Protein AF-A0A7Y5DYE7-F1 (afdb_monomer_lite)

Radius of gyration: 34.11 Å; chains: 1; bounding box: 51×35×89 Å

Foldseek 3Di:
DPPVVVVVVPCPDDPDPVNVVVVCVVVVNPVVVVVVVVVVVVVVVVVVVVVVVVVVVVVVVVVVVVCVVPPPDDPQDPLVVLLVLLVVLVVVDPPPDPDDDPPVCSVVDDSVRSVVSSVVSCVVVVVPPD

pLDDT: mean 73.51, std 12.1, range [41.59, 89.75]

Sequence (130 aa):
MSLLADALDDADDPVDDAEAQAFTRRIGINVEALAASFRARVAAADAEDRAKRFSEAQGAFEAESASYTTRPREPRRSLEAQRAELSRLAARIPKDAPVSMHYLKFDEATEDELAEMITALRHLLGDDEG

Structure (mmCIF, N/CA/C/O backbone):
data_AF-A0A7Y5DYE7-F1
#
_entry.id   AF-A0A7Y5DYE7-F1
#
loop_
_atom_site.group_PDB
_atom_site.id
_atom_site.type_symbol
_atom_site.label_atom_id
_atom_site.label_alt_id
_atom_site.label_comp_id
_atom_site.label_asym_id
_atom_site.label_entity_id
_atom_site.label_seq_id
_atom_site.pdbx_PDB_ins_code
_atom_site.Cartn_x
_atom_site.Cartn_y
_atom_site.Cartn_z
_atom_site.occupancy
_atom_site.B_iso_or_equiv
_atom_site.auth_seq_id
_atom_site.auth_comp_id
_atom_site.auth_asym_id
_atom_site.auth_atom_id
_atom_site.pdbx_PDB_model_num
ATOM 1 N N . MET A 1 1 ? 7.963 -5.152 -52.642 1.00 47.72 1 MET A N 1
ATOM 2 C CA . MET A 1 1 ? 7.767 -5.621 -51.252 1.00 47.72 1 MET A CA 1
ATOM 3 C C . MET A 1 1 ? 7.798 -7.157 -51.134 1.00 47.72 1 MET A C 1
ATOM 5 O O . MET A 1 1 ? 7.300 -7.661 -50.147 1.00 47.72 1 MET A O 1
ATOM 9 N N . SER A 1 2 ? 8.380 -7.911 -52.085 1.00 54.62 2 SER A N 1
ATOM 10 C CA . SER A 1 2 ? 8.309 -9.395 -52.085 1.00 54.62 2 SER A CA 1
ATOM 11 C C . SER A 1 2 ? 9.654 -10.091 -51.841 1.00 54.62 2 SER A C 1
ATOM 13 O O . SER A 1 2 ? 9.691 -11.157 -51.258 1.00 54.62 2 SER A O 1
ATOM 15 N N . LEU A 1 3 ? 10.777 -9.464 -52.207 1.00 56.75 3 LEU A N 1
ATOM 16 C CA . LEU A 1 3 ? 12.098 -10.117 -52.181 1.00 56.75 3 LEU A CA 1
ATOM 17 C C . LEU A 1 3 ? 12.691 -10.328 -50.777 1.00 56.75 3 LEU A C 1
ATOM 19 O O . LEU A 1 3 ? 13.603 -11.126 -50.617 1.00 56.75 3 LEU A O 1
ATOM 23 N N . LEU A 1 4 ? 12.213 -9.590 -49.771 1.00 55.22 4 LEU A N 1
ATOM 24 C CA . LEU A 1 4 ? 12.682 -9.717 -48.384 1.00 55.22 4 LEU A CA 1
ATOM 25 C C . LEU A 1 4 ? 11.985 -10.857 -47.636 1.00 55.22 4 LEU A C 1
ATOM 27 O O . LEU A 1 4 ? 12.572 -11.397 -46.712 1.00 55.22 4 LEU A O 1
ATOM 31 N N . ALA A 1 5 ? 10.752 -11.197 -48.022 1.00 56.66 5 ALA A N 1
ATOM 32 C CA . ALA A 1 5 ? 9.998 -12.278 -47.397 1.00 56.66 5 ALA A CA 1
ATOM 33 C C . ALA A 1 5 ? 10.492 -13.645 -47.895 1.00 56.66 5 ALA A C 1
ATOM 35 O O . ALA A 1 5 ? 10.770 -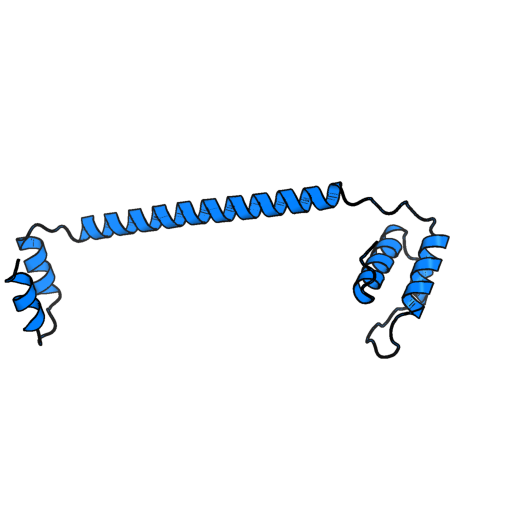14.511 -47.077 1.00 56.66 5 ALA A O 1
ATOM 36 N N . ASP A 1 6 ? 10.723 -13.783 -49.206 1.00 53.47 6 ASP A N 1
ATOM 37 C CA . ASP A 1 6 ? 11.221 -15.034 -49.803 1.00 53.47 6 ASP A CA 1
ATOM 38 C C . ASP A 1 6 ? 12.650 -15.387 -49.341 1.00 53.47 6 ASP A C 1
ATOM 40 O O . ASP A 1 6 ? 13.001 -16.554 -49.238 1.00 53.47 6 ASP A O 1
ATOM 44 N N . ALA A 1 7 ? 13.479 -14.391 -49.003 1.00 57.38 7 ALA A N 1
ATOM 45 C CA . ALA A 1 7 ? 14.837 -14.618 -48.494 1.00 57.38 7 ALA A CA 1
ATOM 46 C C . ALA A 1 7 ? 14.888 -15.059 -47.017 1.00 57.38 7 ALA A C 1
ATOM 48 O O . ALA A 1 7 ? 15.940 -15.496 -46.557 1.00 57.38 7 ALA A O 1
ATOM 49 N N . LEU A 1 8 ? 13.792 -14.895 -46.266 1.00 56.47 8 LEU A N 1
ATOM 50 C CA . LEU A 1 8 ? 13.696 -15.320 -44.866 1.00 56.47 8 LEU A CA 1
ATOM 51 C C . LEU A 1 8 ? 13.113 -16.733 -44.712 1.00 56.47 8 LEU A C 1
ATOM 53 O O . LEU A 1 8 ? 13.358 -17.350 -43.681 1.00 56.47 8 LEU A O 1
ATOM 57 N N . ASP A 1 9 ? 12.363 -17.223 -45.703 1.00 55.72 9 ASP A N 1
ATOM 58 C CA . ASP A 1 9 ? 11.686 -18.532 -45.658 1.00 55.72 9 ASP A CA 1
ATOM 59 C C . ASP A 1 9 ? 12.604 -19.693 -46.108 1.00 55.72 9 ASP A C 1
ATOM 61 O O . ASP A 1 9 ? 12.400 -20.828 -45.696 1.00 55.72 9 ASP A O 1
ATOM 65 N N . ASP A 1 10 ? 13.654 -19.407 -46.892 1.00 54.06 10 ASP A N 1
ATOM 66 C CA . ASP A 1 10 ? 14.645 -20.388 -47.394 1.00 54.06 10 ASP A CA 1
ATOM 67 C C . ASP A 1 10 ? 15.876 -20.569 -46.468 1.00 54.06 10 ASP A C 1
ATOM 69 O O . ASP A 1 10 ? 16.828 -21.279 -46.803 1.00 54.06 10 ASP A O 1
ATOM 73 N N . ALA A 1 11 ? 15.908 -19.910 -45.305 1.00 55.00 11 ALA A N 1
ATOM 74 C CA . ALA A 1 11 ? 17.050 -19.936 -44.389 1.00 55.00 11 ALA A CA 1
ATOM 75 C C . ALA A 1 11 ? 16.946 -21.091 -43.371 1.00 55.00 11 ALA A C 1
ATOM 77 O O . ALA A 1 11 ? 16.729 -20.869 -42.182 1.00 55.00 11 ALA A O 1
ATOM 78 N N . ASP A 1 12 ? 17.119 -22.328 -43.846 1.00 57.56 12 ASP A N 1
ATOM 79 C CA . ASP A 1 12 ? 17.263 -23.531 -43.000 1.00 57.56 12 ASP A CA 1
ATOM 80 C C . ASP A 1 12 ? 18.643 -23.621 -42.301 1.00 57.56 12 ASP A C 1
ATOM 82 O O . ASP A 1 12 ? 18.851 -24.473 -41.434 1.00 57.56 12 ASP A O 1
ATOM 86 N N . ASP A 1 13 ? 19.585 -22.730 -42.634 1.00 59.31 13 ASP A N 1
ATOM 87 C CA . ASP A 1 13 ? 20.876 -22.606 -41.952 1.00 59.31 13 ASP A CA 1
ATOM 88 C C . ASP A 1 13 ? 20.833 -21.499 -40.880 1.00 59.31 13 ASP A C 1
ATOM 90 O O . ASP A 1 13 ? 20.359 -20.388 -41.150 1.00 59.31 13 ASP A O 1
ATOM 94 N N . PRO A 1 14 ? 21.350 -21.747 -39.658 1.00 64.31 14 PRO A N 1
ATOM 95 C CA . PRO A 1 14 ? 21.460 -20.707 -38.647 1.00 64.31 14 PRO A CA 1
ATOM 96 C C . PRO A 1 14 ? 22.373 -19.598 -39.173 1.00 64.31 14 PRO A C 1
ATOM 98 O O . PRO A 1 14 ? 23.558 -19.820 -39.417 1.00 64.31 14 PRO A O 1
ATOM 101 N N . VAL A 1 15 ? 21.812 -18.399 -39.343 1.00 64.06 15 VAL A N 1
ATOM 102 C CA . VAL A 1 15 ? 22.570 -17.216 -39.758 1.00 64.06 15 VAL A CA 1
ATOM 103 C C . VAL A 1 15 ? 23.690 -16.979 -38.749 1.00 64.06 15 VAL A C 1
ATOM 105 O O . VAL A 1 15 ? 23.424 -16.736 -37.571 1.00 64.06 15 VAL A O 1
ATOM 108 N N . ASP A 1 16 ? 24.937 -17.052 -39.212 1.00 77.62 16 ASP A N 1
ATOM 109 C CA . ASP A 1 16 ? 26.109 -16.756 -38.393 1.00 77.62 16 ASP A CA 1
ATOM 110 C C . ASP A 1 16 ? 26.074 -15.278 -37.964 1.00 77.62 16 ASP A C 1
ATOM 112 O O . ASP A 1 16 ? 25.835 -14.371 -38.773 1.00 77.62 16 ASP A O 1
ATOM 116 N N . ASP A 1 17 ? 26.338 -15.015 -36.682 1.00 72.81 17 ASP A N 1
ATOM 117 C CA . ASP A 1 17 ? 26.371 -13.672 -36.098 1.00 72.81 17 ASP A CA 1
ATOM 118 C C . ASP A 1 17 ? 27.319 -12.743 -36.878 1.00 72.81 17 ASP A C 1
ATOM 120 O O . ASP A 1 17 ? 27.067 -11.538 -37.010 1.00 72.81 17 ASP A O 1
ATOM 124 N N . ALA A 1 18 ? 28.399 -13.298 -37.439 1.00 75.44 18 ALA A N 1
ATOM 125 C CA . ALA A 1 18 ? 29.341 -12.559 -38.271 1.00 75.44 18 ALA A CA 1
ATOM 126 C C . ALA A 1 18 ? 28.719 -12.088 -39.601 1.00 75.44 18 ALA A C 1
ATOM 128 O O . ALA A 1 18 ? 28.944 -10.946 -40.022 1.00 75.44 18 ALA A O 1
ATOM 129 N N . GLU A 1 19 ? 27.900 -12.922 -40.245 1.00 74.12 19 GLU A N 1
ATOM 130 C CA . GLU A 1 19 ? 27.212 -12.592 -41.498 1.00 74.12 19 GLU A CA 1
ATOM 131 C C . GLU A 1 19 ? 26.082 -11.585 -41.270 1.00 74.12 19 GLU A C 1
ATOM 133 O O . GLU A 1 19 ? 25.952 -10.612 -42.024 1.00 74.12 19 GLU A O 1
ATOM 138 N N . ALA A 1 20 ? 25.335 -11.730 -40.173 1.00 71.62 20 ALA A N 1
ATOM 139 C CA . ALA A 1 20 ? 24.315 -10.768 -39.764 1.00 71.62 20 ALA A CA 1
ATOM 140 C C . ALA A 1 20 ? 24.915 -9.375 -39.486 1.00 71.62 20 ALA A C 1
ATOM 142 O O . ALA A 1 20 ? 24.369 -8.347 -39.915 1.00 71.62 20 ALA A O 1
ATOM 143 N N . GLN A 1 21 ? 26.075 -9.308 -38.822 1.00 72.00 21 GLN A N 1
ATOM 144 C CA . GLN A 1 21 ? 26.788 -8.048 -38.584 1.00 72.00 21 GLN A CA 1
ATOM 145 C C . GLN A 1 21 ? 27.341 -7.422 -39.872 1.00 72.00 21 GLN A C 1
ATOM 147 O O . GLN A 1 21 ? 27.270 -6.203 -40.057 1.00 72.00 21 GLN A O 1
ATOM 152 N N . ALA A 1 22 ? 27.878 -8.230 -40.788 1.00 73.88 22 ALA A N 1
ATOM 153 C CA . ALA A 1 22 ? 28.358 -7.744 -42.079 1.00 73.88 22 ALA A CA 1
ATOM 154 C C . ALA A 1 22 ? 27.209 -7.187 -42.938 1.00 73.88 22 ALA A C 1
ATOM 156 O O . ALA A 1 22 ? 27.333 -6.115 -43.538 1.00 73.88 22 ALA A O 1
ATOM 157 N N . PHE A 1 23 ? 26.063 -7.870 -42.946 1.00 73.81 23 PHE A N 1
ATOM 158 C CA . PHE A 1 23 ? 24.865 -7.456 -43.668 1.00 73.81 23 PHE A CA 1
ATOM 159 C C . PHE A 1 23 ? 24.260 -6.163 -43.104 1.00 73.81 23 PHE A C 1
ATOM 161 O O . PHE A 1 23 ? 23.970 -5.234 -43.861 1.00 73.81 23 PHE A O 1
ATOM 168 N N . THR A 1 24 ? 24.141 -6.049 -41.779 1.00 72.62 24 THR A N 1
ATOM 169 C CA . THR A 1 24 ? 23.628 -4.836 -41.115 1.00 72.62 24 THR A CA 1
ATOM 170 C C . THR A 1 24 ? 24.529 -3.620 -41.339 1.00 72.62 24 THR A C 1
ATOM 172 O O . THR A 1 24 ? 24.018 -2.543 -41.658 1.00 72.62 24 THR A O 1
ATOM 175 N N . ARG A 1 25 ? 25.862 -3.786 -41.301 1.00 71.56 25 ARG A N 1
ATOM 176 C CA . ARG A 1 25 ? 26.814 -2.722 -41.685 1.00 71.56 25 ARG A CA 1
ATOM 177 C C . ARG A 1 25 ? 26.674 -2.323 -43.151 1.00 71.56 25 ARG A C 1
ATOM 179 O O . ARG A 1 25 ? 26.701 -1.133 -43.455 1.00 71.56 25 ARG A O 1
ATOM 186 N N . ARG A 1 26 ? 26.484 -3.289 -44.056 1.00 73.81 26 ARG A N 1
ATOM 187 C CA . ARG A 1 26 ? 26.308 -3.041 -45.498 1.00 73.81 26 ARG A CA 1
ATOM 188 C C . ARG A 1 26 ? 25.040 -2.241 -45.811 1.00 73.81 26 ARG A C 1
ATOM 190 O O . ARG A 1 26 ? 25.044 -1.450 -46.747 1.00 73.81 26 ARG A O 1
ATOM 197 N N . ILE A 1 27 ? 23.978 -2.423 -45.028 1.00 78.50 27 ILE A N 1
ATOM 198 C CA . ILE A 1 27 ? 22.707 -1.686 -45.162 1.00 78.50 27 ILE A CA 1
ATOM 199 C C . ILE A 1 27 ? 22.749 -0.345 -44.401 1.00 78.50 27 ILE A C 1
ATOM 201 O O . ILE A 1 27 ? 21.839 0.471 -44.516 1.00 78.50 27 ILE A O 1
ATOM 205 N N . GLY A 1 28 ? 23.828 -0.070 -43.658 1.00 77.25 28 GLY A N 1
ATOM 206 C CA . GLY A 1 28 ? 23.995 1.166 -42.892 1.00 77.25 28 GLY A CA 1
ATOM 207 C C . GLY A 1 28 ? 23.164 1.212 -41.608 1.00 77.25 28 GLY A C 1
ATOM 208 O O . GLY A 1 28 ? 22.964 2.287 -41.044 1.00 77.25 28 GLY A O 1
ATOM 209 N N . ILE A 1 29 ? 22.673 0.064 -41.128 1.00 76.62 29 ILE A N 1
ATOM 210 C CA . ILE A 1 29 ? 21.919 -0.020 -39.877 1.00 76.62 29 ILE A CA 1
ATOM 211 C C . ILE A 1 29 ? 22.913 -0.059 -38.721 1.00 76.62 29 ILE A C 1
ATOM 213 O O . ILE A 1 29 ? 23.626 -1.041 -38.516 1.00 76.62 29 ILE A O 1
ATOM 217 N N . ASN A 1 30 ? 22.931 1.008 -37.926 1.00 81.06 30 ASN A N 1
ATOM 218 C CA . ASN A 1 30 ? 23.664 1.023 -36.669 1.00 81.06 30 ASN A CA 1
ATOM 219 C C . ASN A 1 30 ? 22.832 0.328 -35.577 1.00 81.06 30 ASN A C 1
ATOM 221 O O . ASN A 1 30 ? 21.995 0.945 -34.914 1.00 81.06 30 ASN A O 1
ATOM 225 N N . VAL A 1 31 ? 23.066 -0.974 -35.414 1.00 78.62 31 VAL A N 1
ATOM 226 C CA . VAL A 1 31 ? 22.365 -1.828 -34.443 1.00 78.62 31 VAL A CA 1
ATOM 227 C C . VAL A 1 31 ? 22.593 -1.356 -33.003 1.00 78.62 31 VAL A C 1
ATOM 229 O O . VAL A 1 31 ? 21.664 -1.393 -32.199 1.00 78.62 31 VAL A O 1
ATOM 232 N N . GLU A 1 32 ? 23.782 -0.845 -32.673 1.00 81.38 32 GLU A N 1
ATOM 233 C CA . GLU A 1 32 ? 24.081 -0.324 -31.333 1.00 81.38 32 GLU A CA 1
ATOM 234 C C . GLU A 1 32 ? 23.253 0.923 -31.011 1.00 81.38 32 GLU A C 1
ATOM 236 O O . GLU A 1 32 ? 22.662 1.014 -29.933 1.00 81.38 32 GLU A O 1
ATOM 241 N N . ALA A 1 33 ? 23.148 1.857 -31.961 1.00 80.56 33 ALA A N 1
ATOM 242 C CA . ALA A 1 33 ? 22.320 3.051 -31.809 1.00 80.56 33 ALA A CA 1
ATOM 243 C C . ALA A 1 33 ? 20.832 2.689 -31.677 1.00 80.56 33 ALA A C 1
ATOM 245 O O . ALA A 1 33 ? 20.119 3.257 -30.846 1.00 80.56 33 ALA A O 1
ATOM 246 N N . LEU A 1 34 ? 20.370 1.703 -32.450 1.00 80.81 34 LEU A N 1
ATOM 247 C CA . LEU A 1 34 ? 19.001 1.208 -32.365 1.00 80.81 34 LEU A CA 1
ATOM 248 C C . LEU A 1 34 ? 18.728 0.556 -30.998 1.00 80.81 34 LEU A C 1
ATOM 250 O O . LEU A 1 34 ? 17.743 0.902 -30.343 1.00 80.81 34 LEU A O 1
ATOM 254 N N . ALA A 1 35 ? 19.623 -0.312 -30.521 1.00 84.00 35 ALA A N 1
ATOM 255 C CA . ALA A 1 35 ? 19.523 -0.941 -29.206 1.00 84.00 35 ALA A CA 1
ATOM 256 C C . ALA A 1 35 ? 19.539 0.096 -28.072 1.00 84.00 35 ALA A C 1
ATOM 258 O O . ALA A 1 35 ? 18.738 0.003 -27.141 1.00 84.00 35 ALA A O 1
ATOM 259 N N . ALA A 1 36 ? 20.395 1.119 -28.163 1.00 85.50 36 ALA A N 1
ATOM 260 C CA . ALA A 1 36 ? 20.418 2.230 -27.216 1.00 85.50 36 ALA A CA 1
ATOM 261 C C . ALA A 1 36 ? 19.083 2.996 -27.203 1.00 85.50 36 ALA A C 1
ATOM 263 O O . ALA A 1 36 ? 18.558 3.290 -26.128 1.00 85.50 36 ALA A O 1
ATOM 264 N N . SER A 1 37 ? 18.488 3.248 -28.376 1.00 86.56 37 SER A N 1
ATOM 265 C CA . SER A 1 37 ? 17.179 3.907 -28.474 1.00 86.56 37 SER A CA 1
ATOM 266 C C . SER A 1 37 ? 16.059 3.089 -27.818 1.00 86.56 37 SER A C 1
ATOM 268 O O . SER A 1 37 ? 15.223 3.646 -27.106 1.00 86.56 37 SER A O 1
ATOM 270 N N . PHE A 1 38 ? 16.069 1.762 -27.979 1.00 85.75 38 PHE A N 1
ATOM 271 C CA . PHE A 1 38 ? 15.086 0.887 -27.344 1.00 85.75 38 PHE A CA 1
ATOM 272 C C . PHE A 1 38 ? 15.246 0.859 -25.828 1.00 85.75 38 PHE A C 1
ATOM 274 O O . PHE A 1 38 ? 14.258 1.027 -25.117 1.00 85.75 38 PHE A O 1
ATOM 281 N N . ARG A 1 39 ? 16.480 0.738 -25.322 1.00 86.88 39 ARG A N 1
ATOM 282 C CA . ARG A 1 39 ? 16.752 0.805 -23.877 1.00 86.88 39 ARG A CA 1
ATOM 283 C C . ARG A 1 39 ? 16.279 2.126 -23.272 1.00 86.88 39 ARG A C 1
ATOM 285 O O . ARG A 1 39 ? 15.672 2.112 -22.208 1.00 86.88 39 ARG A O 1
ATOM 292 N N . ALA A 1 40 ? 16.499 3.249 -23.957 1.00 88.25 40 ALA A N 1
ATOM 293 C CA . ALA A 1 40 ? 16.028 4.555 -23.499 1.00 88.25 40 ALA A CA 1
ATOM 294 C C . ALA A 1 40 ? 14.492 4.631 -23.429 1.00 88.25 40 ALA A C 1
ATOM 296 O O . ALA A 1 40 ? 13.946 5.163 -22.465 1.00 88.25 40 ALA A O 1
ATOM 297 N N . ARG A 1 41 ? 13.787 4.060 -24.415 1.00 84.75 41 ARG A N 1
ATOM 298 C CA . ARG A 1 41 ? 12.315 4.004 -24.419 1.00 84.75 41 ARG A CA 1
ATOM 299 C C . ARG A 1 41 ? 11.761 3.114 -23.308 1.00 84.75 41 ARG A C 1
ATOM 301 O O . ARG A 1 41 ? 10.791 3.505 -22.671 1.00 84.75 41 ARG A O 1
ATOM 308 N N . VAL A 1 42 ? 12.389 1.964 -23.055 1.00 87.94 42 VAL A N 1
ATOM 309 C CA . VAL A 1 42 ? 12.023 1.082 -21.933 1.00 87.94 42 VAL A CA 1
ATOM 310 C C . VAL A 1 42 ? 12.236 1.800 -20.601 1.00 87.94 42 VAL A C 1
ATOM 312 O O . VAL A 1 42 ? 11.321 1.860 -19.792 1.00 87.94 42 VAL A O 1
ATOM 315 N N . ALA A 1 43 ? 13.390 2.443 -20.408 1.00 88.00 43 ALA A N 1
ATOM 316 C CA . ALA A 1 43 ? 13.672 3.190 -19.183 1.00 88.00 43 ALA A CA 1
ATOM 317 C C . ALA A 1 43 ? 12.680 4.344 -18.941 1.00 88.00 43 ALA A C 1
ATOM 319 O O . ALA A 1 43 ? 12.309 4.607 -17.797 1.00 88.00 43 ALA A O 1
ATOM 320 N N . ALA A 1 44 ? 12.238 5.026 -20.004 1.00 87.19 44 ALA A N 1
ATOM 321 C CA . ALA A 1 44 ? 11.218 6.068 -19.912 1.00 87.19 44 ALA A CA 1
ATOM 322 C C . ALA A 1 44 ? 9.843 5.500 -19.517 1.00 87.19 44 ALA A C 1
ATOM 324 O O . ALA A 1 44 ? 9.190 6.065 -18.642 1.00 87.19 44 ALA A O 1
ATOM 325 N N . ALA A 1 45 ? 9.437 4.371 -20.107 1.00 82.00 45 ALA A N 1
ATOM 326 C CA . ALA A 1 45 ? 8.196 3.685 -19.747 1.00 82.00 45 ALA A CA 1
ATOM 327 C C . ALA A 1 45 ? 8.215 3.206 -18.284 1.00 82.00 45 ALA A C 1
ATOM 329 O O . ALA A 1 45 ? 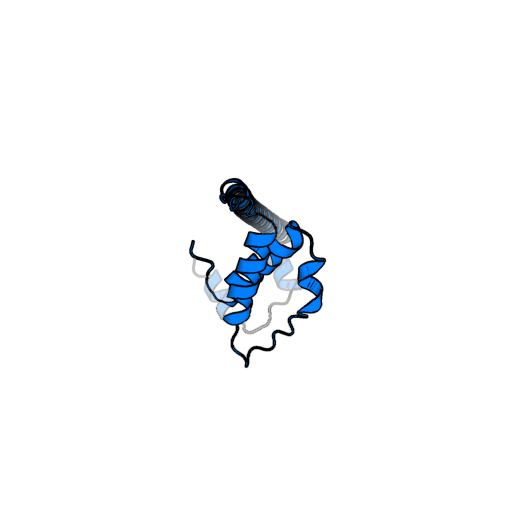7.282 3.477 -17.533 1.00 82.00 45 ALA A O 1
ATOM 330 N N . ASP A 1 46 ? 9.323 2.605 -17.839 1.00 88.00 46 ASP A N 1
ATOM 331 C CA . ASP A 1 46 ? 9.499 2.176 -16.447 1.00 88.00 46 ASP A CA 1
ATOM 332 C C . ASP A 1 46 ? 9.434 3.353 -15.462 1.00 88.00 46 ASP A C 1
ATOM 334 O O . ASP A 1 46 ? 8.938 3.218 -14.340 1.00 88.00 46 ASP A O 1
ATOM 338 N N . ALA A 1 47 ? 9.964 4.517 -15.850 1.00 87.50 47 ALA A N 1
ATOM 339 C CA . ALA A 1 47 ? 9.899 5.723 -15.034 1.00 87.50 47 ALA A CA 1
ATOM 340 C C . ALA A 1 47 ? 8.463 6.258 -14.916 1.00 87.50 47 ALA A C 1
ATOM 342 O O . ALA A 1 47 ? 8.054 6.643 -13.820 1.00 87.50 47 ALA A O 1
ATOM 343 N N . GLU A 1 48 ? 7.698 6.247 -16.010 1.00 89.19 48 GLU A N 1
ATOM 344 C CA . GLU A 1 48 ? 6.288 6.645 -16.017 1.00 89.19 48 GLU A CA 1
ATOM 345 C C . GLU A 1 48 ? 5.434 5.706 -15.154 1.00 89.19 48 GLU 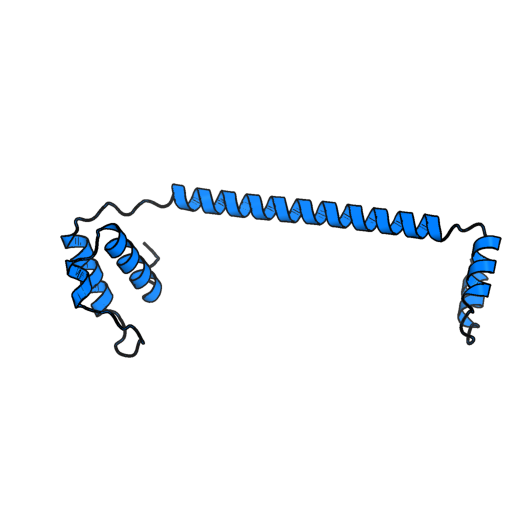A C 1
ATOM 347 O O . GLU A 1 48 ? 4.670 6.165 -14.303 1.00 89.19 48 GLU A O 1
ATOM 352 N N . ASP A 1 49 ? 5.615 4.393 -15.301 1.00 86.25 49 ASP A N 1
ATOM 353 C CA . ASP A 1 49 ? 4.900 3.393 -14.507 1.00 86.25 49 ASP A CA 1
ATOM 354 C C . ASP A 1 49 ? 5.245 3.496 -13.021 1.00 86.25 49 ASP A C 1
ATOM 356 O O . ASP A 1 49 ? 4.366 3.410 -12.158 1.00 86.25 49 ASP A O 1
ATOM 360 N N . ARG A 1 50 ? 6.520 3.741 -12.697 1.00 84.38 50 ARG A N 1
ATOM 361 C CA . ARG A 1 50 ? 6.941 3.998 -11.318 1.00 84.38 50 ARG A CA 1
ATOM 362 C C . ARG A 1 50 ? 6.249 5.243 -10.760 1.00 84.38 50 ARG A C 1
ATOM 364 O O . ARG A 1 50 ? 5.755 5.190 -9.638 1.00 84.38 50 ARG A O 1
ATOM 371 N N . ALA A 1 51 ? 6.183 6.333 -11.525 1.00 88.44 51 ALA A N 1
ATOM 372 C CA . ALA A 1 51 ? 5.522 7.564 -11.098 1.00 88.44 51 ALA A CA 1
ATOM 373 C C . ALA A 1 51 ? 4.018 7.359 -10.840 1.00 88.44 51 ALA A C 1
ATOM 375 O O . ALA A 1 51 ? 3.513 7.822 -9.818 1.00 88.44 51 ALA A O 1
ATOM 376 N N . LYS A 1 52 ? 3.322 6.606 -11.704 1.00 89.75 52 LYS A N 1
ATOM 377 C CA . LYS A 1 52 ? 1.906 6.243 -11.505 1.00 89.75 52 LYS A CA 1
ATOM 378 C C . LYS A 1 52 ? 1.699 5.465 -10.209 1.00 89.75 52 LYS A C 1
ATOM 380 O O . LYS A 1 52 ? 0.895 5.878 -9.380 1.00 89.75 52 LYS A O 1
ATOM 385 N N . ARG A 1 53 ? 2.493 4.412 -9.980 1.00 85.19 53 ARG A N 1
ATOM 386 C CA . ARG A 1 53 ? 2.417 3.608 -8.746 1.00 85.19 53 ARG A CA 1
ATOM 387 C C . ARG A 1 53 ? 2.674 4.439 -7.490 1.00 85.19 53 ARG A C 1
ATOM 389 O O . ARG A 1 53 ? 1.997 4.244 -6.487 1.00 85.19 53 ARG A O 1
ATOM 396 N N . PHE A 1 54 ? 3.629 5.370 -7.534 1.00 89.19 54 PHE A N 1
ATOM 397 C CA . PHE A 1 54 ? 3.865 6.285 -6.414 1.00 89.19 54 PHE A CA 1
ATOM 398 C C . PHE A 1 54 ? 2.671 7.205 -6.161 1.00 89.19 54 PHE A C 1
ATOM 400 O O . PHE A 1 54 ? 2.282 7.372 -5.010 1.00 89.19 54 PHE A O 1
ATOM 407 N N . SER A 1 55 ? 2.068 7.764 -7.211 1.00 89.38 55 SER A N 1
ATOM 408 C CA . SER A 1 55 ? 0.879 8.611 -7.078 1.00 89.38 55 SER A CA 1
ATOM 409 C C . SER A 1 55 ? -0.314 7.846 -6.500 1.00 89.38 55 SER A C 1
ATOM 411 O O . SER A 1 55 ? -1.033 8.382 -5.661 1.00 89.38 55 SER A O 1
ATOM 413 N N . GLU A 1 56 ? -0.528 6.601 -6.926 1.00 87.44 56 GLU A N 1
ATOM 414 C CA . GLU A 1 56 ? -1.584 5.732 -6.394 1.00 87.44 56 GLU A CA 1
ATOM 415 C C . GLU A 1 56 ? -1.341 5.395 -4.920 1.00 87.44 56 GLU A C 1
ATOM 417 O O . GLU A 1 56 ? -2.250 5.516 -4.100 1.00 87.44 56 GLU A O 1
ATOM 422 N N . ALA A 1 57 ? -0.104 5.036 -4.562 1.00 84.31 57 ALA A N 1
ATOM 423 C CA . ALA A 1 57 ? 0.274 4.757 -3.180 1.00 84.31 57 ALA A CA 1
ATOM 424 C C . ALA A 1 57 ? 0.115 5.991 -2.279 1.00 84.31 57 ALA A C 1
ATOM 426 O O . ALA A 1 57 ? -0.372 5.875 -1.156 1.00 84.31 57 ALA A O 1
ATOM 427 N N . GLN A 1 58 ? 0.481 7.175 -2.776 1.00 88.19 58 GLN A N 1
ATOM 428 C CA . GLN A 1 58 ? 0.285 8.427 -2.054 1.00 88.19 58 GLN A CA 1
ATOM 429 C C . GLN A 1 58 ? -1.206 8.719 -1.843 1.00 88.19 58 GLN A C 1
ATOM 431 O O . GLN A 1 58 ? -1.603 9.028 -0.724 1.00 88.19 58 GLN A O 1
ATOM 436 N N . GLY A 1 59 ? -2.039 8.554 -2.874 1.00 86.25 59 GLY A N 1
ATOM 437 C CA . GLY A 1 59 ? -3.488 8.731 -2.752 1.00 86.25 59 GLY A CA 1
ATOM 438 C C . GLY A 1 59 ? -4.127 7.750 -1.763 1.00 86.25 59 GLY A C 1
ATOM 439 O O . GLY A 1 59 ? -4.978 8.145 -0.968 1.00 86.25 59 GLY A O 1
ATOM 440 N N . ALA A 1 60 ? -3.683 6.490 -1.759 1.00 85.75 60 ALA A N 1
ATOM 441 C CA . ALA A 1 60 ? -4.134 5.489 -0.793 1.00 85.75 60 ALA A CA 1
ATOM 442 C C . ALA A 1 60 ? -3.741 5.864 0.645 1.00 85.75 60 ALA A C 1
ATOM 444 O O . ALA A 1 60 ? -4.579 5.808 1.541 1.00 85.75 60 ALA A O 1
ATOM 445 N N . PHE A 1 61 ? -2.499 6.310 0.853 1.00 83.12 61 PHE A N 1
ATOM 446 C CA . PHE A 1 61 ? -2.029 6.778 2.156 1.00 83.12 61 PHE A CA 1
ATOM 447 C C . PHE A 1 61 ? -2.800 8.012 2.641 1.00 83.12 61 PHE A C 1
ATOM 449 O O . PHE A 1 61 ? -3.209 8.074 3.799 1.00 83.12 61 PHE A O 1
ATOM 456 N N . GLU A 1 62 ? -3.033 8.991 1.767 1.00 87.62 62 GLU A N 1
ATOM 457 C CA . GLU A 1 62 ? -3.806 10.189 2.101 1.00 87.62 62 GLU A CA 1
ATOM 458 C C . GLU A 1 62 ? -5.246 9.822 2.488 1.00 87.62 62 GLU A C 1
ATOM 460 O O . GLU A 1 62 ? -5.728 10.273 3.529 1.00 87.62 62 GLU A O 1
ATOM 465 N N . ALA A 1 63 ? -5.898 8.936 1.728 1.00 81.44 63 ALA A N 1
ATOM 466 C CA . ALA A 1 63 ? -7.235 8.435 2.042 1.00 81.44 63 ALA A CA 1
ATOM 467 C C . ALA A 1 63 ? -7.280 7.682 3.382 1.00 81.44 63 ALA A C 1
ATOM 469 O O . ALA A 1 63 ? -8.180 7.905 4.195 1.00 81.44 63 ALA A O 1
ATOM 470 N N . GLU A 1 64 ? -6.292 6.829 3.645 1.00 75.62 64 GLU A N 1
ATOM 471 C CA . GLU A 1 64 ? -6.186 6.093 4.900 1.00 75.62 64 GLU A CA 1
ATOM 472 C C . GLU A 1 64 ? -5.939 7.045 6.083 1.00 75.62 64 GLU A C 1
ATOM 474 O O . GLU A 1 64 ? -6.636 6.974 7.097 1.00 75.62 64 GLU A O 1
ATOM 479 N N . SER A 1 65 ? -5.033 8.015 5.945 1.00 75.88 65 SER A N 1
ATOM 480 C CA . SER A 1 65 ? -4.770 9.026 6.977 1.00 75.88 65 SER A CA 1
ATOM 481 C C . SER A 1 65 ? -6.003 9.890 7.281 1.00 75.88 65 SER A C 1
ATOM 483 O O . SER A 1 65 ? -6.311 10.160 8.447 1.00 75.88 65 SER A O 1
ATOM 485 N N . ALA A 1 66 ? -6.773 10.256 6.250 1.00 73.62 66 ALA A N 1
ATOM 486 C CA . ALA A 1 66 ? -8.034 10.965 6.404 1.00 73.62 66 ALA A CA 1
ATOM 487 C C . ALA A 1 66 ? -9.048 10.101 7.166 1.00 73.62 66 ALA A C 1
ATOM 489 O O . ALA A 1 66 ? -9.679 10.588 8.102 1.00 73.62 66 ALA A O 1
ATOM 490 N N . SER A 1 67 ? -9.122 8.801 6.864 1.00 68.12 67 SER A N 1
ATOM 491 C CA . SER A 1 67 ? -10.011 7.872 7.571 1.00 68.12 67 SER A CA 1
ATOM 492 C C . SER A 1 67 ? -9.733 7.816 9.082 1.00 68.12 67 SER A C 1
ATOM 494 O O . SER A 1 67 ? -10.676 7.818 9.875 1.00 68.12 67 SER A O 1
ATOM 496 N N . TYR A 1 68 ? -8.462 7.877 9.502 1.00 62.69 68 TYR A N 1
ATOM 497 C CA . TYR A 1 68 ? -8.082 7.895 10.920 1.00 62.69 68 TYR A CA 1
ATOM 498 C C . TYR A 1 68 ? -8.456 9.198 11.632 1.00 62.69 68 TYR A C 1
ATOM 500 O O . TYR A 1 68 ? -8.739 9.183 12.829 1.00 62.69 68 TYR A O 1
ATOM 508 N N . THR A 1 69 ? -8.469 10.323 10.916 1.00 61.47 69 THR A N 1
ATOM 509 C CA . THR A 1 69 ? -8.854 11.625 11.490 1.00 61.47 69 THR A CA 1
ATOM 510 C C . THR A 1 69 ? -10.366 11.815 11.563 1.00 61.47 69 THR A C 1
ATOM 512 O O . THR A 1 69 ? -10.848 12.484 12.475 1.00 61.47 69 THR A O 1
ATOM 515 N N . THR A 1 70 ? -11.123 11.202 10.649 1.00 57.53 70 THR A N 1
ATOM 516 C CA . THR A 1 70 ? -12.590 11.265 10.635 1.00 57.53 70 THR A CA 1
ATOM 517 C C . THR A 1 70 ? -13.262 10.177 11.457 1.00 57.53 70 THR A C 1
ATOM 519 O O . THR A 1 70 ? -14.455 10.300 11.734 1.00 57.53 70 THR A O 1
ATOM 522 N N . ARG A 1 71 ? -12.546 9.108 11.836 1.00 52.78 71 ARG A N 1
ATOM 523 C CA . ARG A 1 71 ? -13.119 8.056 12.678 1.00 52.78 71 ARG A CA 1
ATOM 524 C C . ARG A 1 71 ? -13.521 8.694 14.011 1.00 52.78 71 ARG A C 1
ATOM 526 O O . ARG A 1 71 ? -12.645 9.213 14.711 1.00 52.78 71 ARG A O 1
ATOM 533 N N . PRO A 1 72 ? -14.819 8.718 14.363 1.00 49.66 72 PRO A N 1
ATOM 534 C CA . PRO A 1 72 ? -15.235 9.263 15.640 1.00 49.66 72 PRO A CA 1
ATOM 535 C C . PRO A 1 72 ? -14.523 8.454 16.720 1.00 49.66 72 PRO A C 1
ATOM 537 O O . PRO A 1 72 ? -14.719 7.246 16.831 1.00 49.66 72 PRO A O 1
ATOM 540 N N . ARG A 1 73 ? -13.640 9.110 17.483 1.00 55.84 73 ARG A N 1
ATOM 541 C CA . ARG A 1 73 ? -13.091 8.507 18.696 1.00 55.84 73 ARG A CA 1
ATOM 542 C C . ARG A 1 73 ? -14.293 8.123 19.542 1.00 55.84 73 ARG A C 1
ATOM 544 O O . ARG A 1 73 ? -15.087 9.008 19.874 1.00 55.84 73 ARG A O 1
ATOM 551 N N . GLU A 1 74 ? -14.440 6.832 19.843 1.00 57.38 74 GLU A N 1
ATOM 552 C CA . GLU A 1 74 ? -15.460 6.392 20.788 1.00 57.38 74 GLU A CA 1
ATOM 553 C C . GLU A 1 74 ? -15.377 7.307 22.019 1.00 57.38 74 GLU A C 1
ATOM 555 O O . GLU A 1 74 ? -14.269 7.592 22.498 1.00 57.38 74 GLU A O 1
ATOM 560 N N . PRO A 1 75 ? -16.512 7.843 22.504 1.00 58.03 75 PRO A N 1
ATOM 561 C CA . PRO A 1 75 ? -16.502 8.701 23.676 1.00 58.03 75 PRO A CA 1
ATOM 562 C C . PRO A 1 75 ? -15.785 7.955 24.798 1.00 58.03 75 PRO A C 1
ATOM 564 O O . PRO A 1 75 ? -16.123 6.801 25.063 1.00 58.03 75 PRO A O 1
ATOM 567 N N . ARG A 1 76 ? -14.778 8.594 25.417 1.00 63.66 76 ARG A N 1
ATOM 568 C CA . ARG A 1 76 ? -13.977 7.997 26.498 1.00 63.66 76 ARG A CA 1
ATOM 569 C C . ARG A 1 76 ? -14.918 7.505 27.598 1.00 63.66 76 ARG A C 1
ATOM 571 O O . ARG A 1 76 ? -15.400 8.286 28.415 1.00 63.66 76 ARG A O 1
ATOM 578 N N . ARG A 1 77 ? -15.225 6.207 27.569 1.00 68.31 77 ARG A N 1
ATOM 579 C CA . ARG A 1 77 ? -15.996 5.511 28.600 1.00 68.31 77 ARG A CA 1
ATOM 580 C C . ARG A 1 77 ? -15.151 5.520 29.871 1.00 68.31 77 ARG A C 1
ATOM 582 O O . ARG A 1 77 ? -13.929 5.414 29.779 1.00 68.31 77 ARG A O 1
ATOM 589 N N . SER A 1 78 ? -15.779 5.634 31.040 1.00 81.06 78 SER A N 1
ATOM 590 C CA . SER A 1 78 ? -15.059 5.469 32.308 1.00 81.06 78 SER A CA 1
ATOM 591 C C . SER A 1 78 ? -14.392 4.089 32.368 1.00 81.06 78 SER A C 1
ATOM 593 O O . SER A 1 78 ? -14.888 3.138 31.760 1.00 81.06 78 SER A O 1
ATOM 595 N N . LEU A 1 79 ? -13.298 3.957 33.125 1.00 75.62 79 LEU A N 1
ATOM 596 C CA . LEU A 1 79 ? -12.608 2.676 33.339 1.00 75.62 79 LEU A CA 1
ATOM 597 C C . LEU A 1 79 ? -13.563 1.540 33.731 1.00 75.62 79 LEU A C 1
ATOM 599 O O . LEU A 1 79 ? -13.475 0.434 33.204 1.00 75.62 79 LEU A O 1
ATOM 603 N N . GLU A 1 80 ? -14.522 1.824 34.612 1.00 82.06 80 GLU A N 1
ATOM 604 C CA . GLU A 1 80 ? -15.537 0.857 35.038 1.00 82.06 80 GLU A CA 1
ATOM 605 C C . GLU A 1 80 ? -16.433 0.407 33.872 1.00 82.06 80 GLU A C 1
ATOM 607 O O . GLU A 1 80 ? -16.680 -0.787 33.692 1.00 82.06 80 GLU A O 1
ATOM 612 N N . ALA A 1 81 ? -16.855 1.343 33.016 1.00 82.00 81 ALA A N 1
ATOM 613 C CA . ALA A 1 81 ? -17.646 1.035 31.829 1.00 82.00 81 ALA A CA 1
ATOM 614 C C . ALA A 1 81 ? -16.842 0.250 30.776 1.00 82.00 81 ALA A C 1
ATOM 616 O O . ALA A 1 81 ? -17.400 -0.630 30.120 1.00 82.00 81 ALA A O 1
ATOM 617 N N . GLN A 1 82 ? -15.540 0.521 30.632 1.00 81.06 82 GLN A N 1
ATOM 618 C CA . GLN A 1 82 ? -14.649 -0.248 29.755 1.00 81.06 82 GLN A CA 1
ATOM 619 C C . GLN A 1 82 ? -14.465 -1.684 30.264 1.00 81.06 82 GLN A C 1
ATOM 621 O O . GLN A 1 82 ? -14.619 -2.635 29.501 1.00 81.06 82 GLN A O 1
ATOM 626 N N . ARG A 1 83 ? -14.236 -1.876 31.568 1.00 83.06 83 ARG A N 1
ATOM 627 C CA . ARG A 1 83 ? -14.126 -3.216 32.173 1.00 83.06 83 ARG A CA 1
ATOM 628 C C . ARG A 1 83 ? -15.417 -4.024 32.037 1.00 83.06 83 ARG A C 1
ATOM 630 O O . ARG A 1 83 ? -15.372 -5.218 31.729 1.00 83.06 83 ARG A O 1
ATOM 637 N N . ALA A 1 84 ? -16.570 -3.382 32.225 1.00 84.62 84 ALA A N 1
ATOM 638 C CA . ALA A 1 84 ? -17.872 -4.016 32.033 1.00 84.62 84 ALA A CA 1
ATOM 639 C C . ALA A 1 84 ? -18.111 -4.427 30.569 1.00 84.62 84 ALA A C 1
ATOM 641 O O . ALA A 1 84 ? -18.637 -5.511 30.307 1.00 84.62 84 ALA A O 1
ATOM 642 N N . GLU A 1 85 ? -17.709 -3.587 29.611 1.00 83.81 85 GLU A N 1
ATOM 643 C CA . GLU A 1 85 ? -17.759 -3.900 28.180 1.00 83.81 85 GLU A CA 1
ATOM 644 C C . GLU A 1 85 ? -16.879 -5.101 27.838 1.00 83.81 85 GLU A C 1
ATOM 646 O O . GLU A 1 85 ? -17.345 -6.059 27.220 1.00 83.81 85 GLU A O 1
ATOM 651 N N . LEU A 1 86 ? -15.626 -5.069 28.289 1.00 82.44 86 LEU A N 1
ATOM 652 C CA . LEU A 1 86 ? -14.652 -6.122 28.048 1.00 82.44 86 LEU A CA 1
ATOM 653 C C . LEU A 1 86 ? -15.137 -7.463 28.605 1.00 82.44 86 LEU A C 1
ATOM 655 O O . LEU A 1 86 ? -15.078 -8.477 27.916 1.00 82.44 86 LEU A O 1
ATOM 659 N N . SER A 1 87 ? -15.703 -7.455 29.815 1.00 82.19 87 SER A N 1
ATOM 660 C CA . SER A 1 87 ? -16.287 -8.643 30.450 1.00 82.19 87 SER A CA 1
ATOM 661 C C . SER A 1 87 ? -17.476 -9.196 29.657 1.00 82.19 87 SER A C 1
ATOM 663 O O . SER A 1 87 ? -17.629 -10.411 29.519 1.00 82.19 87 SER A O 1
ATOM 665 N N . ARG A 1 88 ? -18.310 -8.315 29.087 1.00 84.50 88 ARG A N 1
ATOM 666 C CA . ARG A 1 88 ? -19.439 -8.709 28.233 1.00 84.50 88 ARG A CA 1
ATOM 667 C C . ARG A 1 88 ? -18.971 -9.341 26.921 1.00 84.50 88 ARG A C 1
ATOM 669 O O . ARG A 1 88 ? -19.548 -10.340 26.499 1.00 84.50 88 ARG A O 1
ATOM 676 N N . LEU A 1 89 ? -17.944 -8.776 26.286 1.00 83.88 89 LEU A N 1
ATOM 677 C CA . LEU A 1 89 ? -17.360 -9.312 25.052 1.00 83.88 89 LEU A CA 1
ATOM 678 C C . LEU A 1 89 ? -16.643 -10.641 25.310 1.00 83.88 89 LEU A C 1
ATOM 680 O O . LEU A 1 89 ? -16.860 -11.603 24.580 1.00 83.88 89 LEU A O 1
ATOM 684 N N . ALA A 1 90 ? -15.882 -10.734 26.403 1.00 81.44 90 ALA A N 1
ATOM 685 C CA . ALA A 1 90 ? -15.226 -11.962 26.844 1.00 81.44 90 ALA A CA 1
ATOM 686 C C . ALA A 1 90 ? -16.210 -13.131 26.997 1.00 81.44 90 ALA A C 1
ATOM 688 O O . ALA A 1 90 ? -15.918 -14.250 26.583 1.00 81.44 90 ALA A O 1
ATOM 689 N N . ALA A 1 91 ? -17.399 -12.867 27.545 1.00 81.88 91 ALA A N 1
ATOM 690 C CA . ALA A 1 91 ? -18.439 -13.877 27.727 1.00 81.88 91 ALA A CA 1
ATOM 691 C C . ALA A 1 91 ? -19.047 -14.396 26.408 1.00 81.88 91 ALA A C 1
ATOM 693 O O . ALA A 1 91 ? -19.656 -15.466 26.404 1.00 81.88 91 ALA A O 1
ATOM 694 N N . ARG A 1 92 ? -18.904 -13.656 25.299 1.00 81.56 92 ARG A N 1
ATOM 695 C CA . ARG A 1 92 ? -19.402 -14.042 23.966 1.00 81.56 92 ARG A CA 1
ATOM 696 C C . ARG A 1 92 ? -18.409 -14.884 23.166 1.00 81.56 92 ARG A C 1
ATOM 698 O O . ARG A 1 92 ? -18.788 -15.416 22.126 1.00 81.56 92 ARG A O 1
ATOM 705 N N . ILE A 1 93 ? -17.165 -15.011 23.627 1.00 76.31 93 ILE A N 1
ATOM 706 C CA . ILE A 1 93 ? -16.141 -15.799 22.939 1.00 76.31 93 ILE A CA 1
ATOM 707 C C . ILE A 1 93 ? -16.550 -17.283 22.960 1.00 76.31 93 ILE A C 1
ATOM 709 O O . ILE A 1 93 ? -16.844 -17.820 24.034 1.00 76.31 93 ILE A O 1
ATOM 713 N N . PRO A 1 94 ? -16.563 -17.975 21.804 1.00 76.19 94 PRO A N 1
ATOM 714 C CA . PRO A 1 94 ? -16.809 -19.411 21.756 1.00 76.19 94 PRO A CA 1
ATOM 715 C C . PRO A 1 94 ? -15.808 -20.160 22.640 1.00 76.19 94 PRO A C 1
ATOM 717 O O . PRO A 1 94 ? -14.607 -19.915 22.561 1.00 76.19 94 PRO A O 1
ATOM 720 N N . LYS A 1 95 ? -16.282 -21.108 23.456 1.00 70.38 95 LYS A N 1
ATOM 721 C CA . LYS A 1 95 ? -15.421 -21.884 24.375 1.00 70.38 95 LYS A CA 1
ATOM 722 C C . LYS A 1 95 ? -14.353 -22.717 23.657 1.00 70.38 95 LYS A C 1
ATOM 724 O O . LYS A 1 95 ? -13.366 -23.097 24.276 1.00 70.38 95 LYS A O 1
ATOM 729 N N . ASP A 1 96 ? -14.566 -22.962 22.369 1.00 68.62 96 ASP A N 1
ATOM 730 C CA . ASP A 1 96 ? -13.679 -23.734 21.501 1.00 68.62 96 ASP A CA 1
ATOM 731 C C . ASP A 1 96 ? -12.661 -22.844 20.766 1.00 68.62 96 ASP A C 1
ATOM 733 O O . ASP A 1 96 ? -11.780 -23.348 20.068 1.00 68.62 96 ASP A O 1
ATOM 737 N N . ALA A 1 97 ? -12.765 -21.516 20.901 1.00 63.91 97 ALA A N 1
ATOM 738 C CA . ALA A 1 97 ? -11.787 -20.595 20.345 1.00 63.91 97 ALA A CA 1
ATOM 739 C C . ALA A 1 97 ? -10.485 -20.664 21.169 1.00 63.91 97 ALA A C 1
ATOM 741 O O . ALA A 1 97 ? -10.542 -20.661 22.402 1.00 63.91 97 ALA A O 1
ATOM 742 N N . PRO A 1 98 ? -9.299 -20.673 20.533 1.00 59.91 98 PRO A N 1
ATOM 743 C CA . PRO A 1 98 ? -8.002 -20.755 21.210 1.00 59.91 98 PRO A CA 1
ATOM 744 C C . PRO A 1 98 ? -7.602 -19.417 21.860 1.00 59.91 98 PRO A C 1
ATOM 746 O O . PRO A 1 98 ? -6.476 -18.946 21.715 1.00 59.91 98 PRO A O 1
ATOM 749 N N . VAL A 1 99 ? -8.527 -18.765 22.563 1.00 59.50 99 VAL A N 1
ATOM 750 C CA . VAL A 1 99 ? -8.292 -17.479 23.216 1.00 59.50 99 VAL A CA 1
ATOM 751 C C . VAL A 1 99 ? -7.949 -17.730 24.680 1.00 59.50 99 VAL A C 1
ATOM 753 O O . VAL A 1 99 ? -8.811 -17.999 25.512 1.00 59.50 99 VAL A O 1
ATOM 756 N N . SER A 1 100 ? -6.665 -17.617 25.011 1.00 58.19 100 SER A N 1
ATOM 757 C CA . SER A 1 100 ? -6.203 -17.607 26.402 1.00 58.19 100 SER A CA 1
ATOM 758 C C . SER A 1 100 ? -6.262 -16.177 26.942 1.00 58.19 100 SER A C 1
ATOM 760 O O . SER A 1 100 ? -5.277 -15.447 26.876 1.00 58.19 100 SER A O 1
ATOM 762 N N . MET A 1 101 ? -7.416 -15.742 27.454 1.00 57.91 101 MET A N 1
ATOM 763 C CA . MET A 1 101 ? -7.491 -14.472 28.186 1.00 57.91 101 MET A CA 1
ATOM 764 C C . MET A 1 101 ? -7.125 -14.685 29.654 1.00 57.91 101 MET A C 1
ATOM 766 O O . MET A 1 101 ? -7.848 -15.332 30.411 1.00 57.91 101 MET A O 1
ATOM 770 N N . HIS A 1 102 ? -5.989 -14.128 30.073 1.00 58.12 102 HIS A N 1
ATOM 771 C CA . HIS A 1 102 ? -5.581 -14.131 31.474 1.00 58.12 102 HIS A CA 1
ATOM 772 C C . HIS A 1 102 ? -6.445 -13.146 32.271 1.00 58.12 102 HIS A C 1
ATOM 774 O O . HIS A 1 102 ? -6.164 -11.951 32.308 1.00 58.12 102 HIS A O 1
ATOM 780 N N . TYR A 1 103 ? -7.473 -13.674 32.939 1.00 51.81 103 TYR A N 1
ATOM 781 C CA . TYR A 1 103 ? -8.473 -12.911 33.700 1.00 51.81 103 TYR A CA 1
ATOM 782 C C . TYR A 1 103 ? -7.884 -11.971 34.772 1.00 51.81 103 TYR A C 1
ATOM 784 O O . TYR A 1 103 ? -8.507 -10.992 35.162 1.00 51.81 103 TYR A O 1
ATOM 792 N N . LEU A 1 104 ? -6.658 -12.242 35.225 1.00 48.44 104 LEU A N 1
ATOM 793 C CA . LEU A 1 104 ? -5.976 -11.488 36.279 1.00 48.44 104 LEU A CA 1
ATOM 794 C C . LEU A 1 104 ? -5.366 -10.152 35.818 1.00 48.44 104 LEU A C 1
ATOM 796 O O . LEU A 1 104 ? -4.972 -9.367 36.668 1.00 48.44 104 LEU A O 1
ATOM 800 N N . LYS A 1 105 ? -5.279 -9.866 34.510 1.00 59.03 105 LYS A N 1
ATOM 801 C CA . LYS A 1 105 ? -4.644 -8.626 34.012 1.00 59.03 105 LYS A CA 1
ATOM 802 C C . LYS A 1 105 ? -5.605 -7.448 33.809 1.00 59.03 105 LYS A C 1
ATOM 804 O O . LYS A 1 105 ? -5.149 -6.345 33.534 1.00 59.03 105 LYS A O 1
ATOM 809 N N . PHE A 1 106 ? -6.917 -7.648 33.941 1.00 62.22 106 PHE A N 1
ATOM 810 C CA . PHE A 1 106 ? -7.905 -6.606 33.621 1.00 62.22 106 PHE A CA 1
ATOM 811 C C . PHE A 1 106 ? -7.989 -5.487 34.662 1.00 62.22 106 PHE A C 1
ATOM 813 O O . PHE A 1 106 ? -8.313 -4.350 34.320 1.00 62.22 106 PHE A O 1
ATOM 820 N N . ASP A 1 107 ? -7.693 -5.796 35.926 1.00 63.19 107 ASP A N 1
ATOM 821 C CA . ASP A 1 107 ? -7.760 -4.806 37.002 1.00 63.19 107 ASP A CA 1
ATOM 822 C C . ASP A 1 107 ? -6.543 -3.874 37.048 1.00 63.19 107 ASP A C 1
ATOM 824 O O . ASP A 1 107 ? -6.645 -2.776 37.602 1.00 63.19 107 ASP A O 1
ATOM 828 N N . GLU A 1 108 ? -5.437 -4.272 36.415 1.00 67.31 108 GLU A N 1
ATOM 829 C CA . GLU A 1 108 ? -4.179 -3.517 36.343 1.00 67.31 108 GLU A CA 1
ATOM 830 C C . GLU A 1 108 ? -3.956 -2.833 34.982 1.00 67.31 108 GLU A C 1
ATOM 832 O O . GLU A 1 108 ? -3.059 -2.002 34.865 1.00 67.31 108 GLU A O 1
ATOM 837 N N . ALA A 1 109 ? -4.766 -3.153 33.965 1.00 73.19 109 ALA A N 1
ATOM 838 C CA . ALA A 1 109 ? -4.655 -2.573 32.629 1.00 73.19 109 ALA A CA 1
ATOM 839 C C . ALA A 1 109 ? -5.024 -1.079 32.607 1.00 73.19 109 ALA A C 1
ATOM 841 O O . ALA A 1 109 ? -5.970 -0.630 33.267 1.00 73.19 109 ALA A O 1
ATOM 842 N N . THR A 1 110 ? -4.276 -0.317 31.813 1.00 78.50 110 THR A N 1
ATOM 843 C CA . THR A 1 110 ? -4.519 1.105 31.547 1.00 78.50 110 THR A CA 1
ATOM 844 C C . THR A 1 110 ? -5.760 1.319 30.668 1.00 78.50 110 THR A C 1
ATOM 846 O O . THR A 1 110 ? -6.255 0.390 30.030 1.00 78.50 110 THR A O 1
ATOM 849 N N . GLU A 1 111 ? -6.281 2.552 30.619 1.00 76.81 111 GLU A N 1
ATOM 850 C CA . GLU A 1 111 ? -7.423 2.910 29.752 1.00 76.81 111 GLU A CA 1
ATOM 851 C C . GLU A 1 111 ? -7.157 2.598 28.272 1.00 76.81 111 GLU A C 1
ATOM 853 O O . GLU A 1 111 ? -8.040 2.091 27.581 1.00 76.81 111 GLU A O 1
ATOM 858 N N . ASP A 1 112 ? -5.942 2.872 27.793 1.00 75.88 112 ASP A N 1
ATOM 859 C CA . ASP A 1 112 ? -5.576 2.651 26.392 1.00 75.88 112 ASP A CA 1
ATOM 860 C C . ASP A 1 112 ? -5.482 1.148 26.078 1.00 75.88 112 ASP A C 1
ATOM 862 O O . ASP A 1 112 ? -6.039 0.6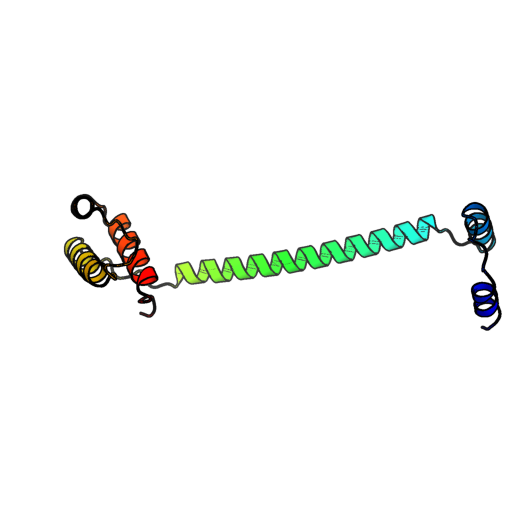87 25.083 1.00 75.88 112 ASP A O 1
ATOM 866 N N . GLU A 1 113 ? -4.882 0.355 26.973 1.00 74.75 113 GLU A N 1
ATOM 867 C CA . GLU A 1 113 ? -4.826 -1.107 26.835 1.00 74.75 113 GLU A CA 1
ATOM 868 C C . GLU A 1 113 ? -6.228 -1.733 26.858 1.00 74.75 113 GLU A C 1
ATOM 870 O O . GLU A 1 113 ? -6.537 -2.599 26.040 1.00 74.75 113 GLU A O 1
ATOM 875 N N . LEU A 1 114 ? -7.115 -1.279 27.752 1.00 78.56 114 LEU A N 1
ATOM 876 C CA . LEU A 1 114 ? -8.501 -1.755 27.799 1.00 78.56 114 LEU A CA 1
ATOM 877 C C . LEU A 1 114 ? -9.260 -1.421 26.507 1.00 78.56 114 LEU A C 1
ATOM 879 O O . LEU A 1 114 ? -10.005 -2.267 26.004 1.00 78.56 114 LEU A O 1
ATOM 883 N N . ALA A 1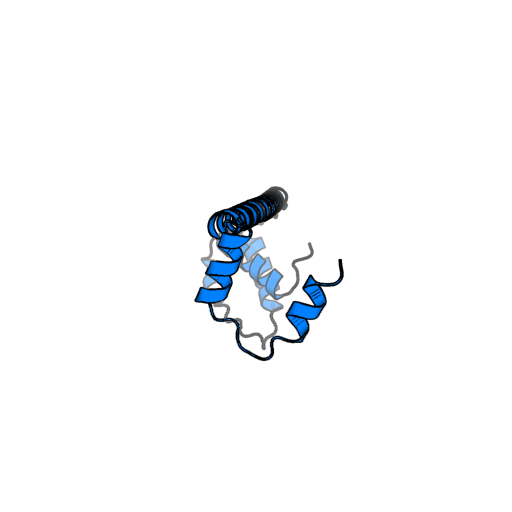 115 ? -9.061 -0.228 25.943 1.00 78.56 115 ALA A N 1
ATOM 884 C CA . ALA A 1 115 ? -9.674 0.173 24.679 1.00 78.56 115 ALA A CA 1
ATOM 885 C C . ALA A 1 115 ? -9.181 -0.675 23.491 1.00 78.56 115 ALA A C 1
ATOM 887 O O . ALA A 1 115 ? -9.991 -1.119 22.668 1.00 78.56 115 ALA A O 1
ATOM 888 N N . GLU A 1 116 ? -7.878 -0.962 23.417 1.00 77.75 116 GLU A N 1
ATOM 889 C CA . GLU A 1 116 ? -7.307 -1.851 22.398 1.00 77.75 116 GLU A CA 1
ATOM 890 C C . GLU A 1 116 ? -7.852 -3.279 22.523 1.00 77.75 116 GLU A C 1
ATOM 892 O O . GLU A 1 116 ? -8.254 -3.881 21.526 1.00 77.75 116 GLU A O 1
ATOM 897 N N . MET A 1 117 ? -7.953 -3.808 23.747 1.00 79.00 117 MET A N 1
ATOM 898 C CA . MET A 1 117 ? -8.505 -5.142 23.997 1.00 79.00 117 MET A CA 1
ATOM 899 C C . MET A 1 117 ? -9.984 -5.250 23.607 1.00 79.00 117 MET A C 1
ATOM 901 O O . MET A 1 117 ? -10.388 -6.246 23.005 1.00 79.00 117 MET A O 1
ATOM 905 N N . ILE A 1 118 ? -10.794 -4.231 23.916 1.00 81.94 118 ILE A N 1
ATOM 906 C CA . ILE A 1 118 ? -12.202 -4.159 23.494 1.00 81.94 118 ILE A CA 1
ATOM 907 C C . ILE A 1 118 ? -12.295 -4.159 21.966 1.00 81.94 118 ILE A C 1
ATOM 909 O O . ILE A 1 118 ? -13.091 -4.910 21.406 1.00 81.94 118 ILE A O 1
ATOM 913 N N . THR A 1 119 ? -11.463 -3.359 21.296 1.00 81.75 119 THR A N 1
ATOM 914 C CA . THR A 1 119 ? -11.437 -3.262 19.830 1.00 81.75 119 THR A CA 1
ATOM 915 C C . THR A 1 119 ? -11.055 -4.598 19.194 1.00 81.75 119 THR A C 1
ATOM 917 O O . THR A 1 119 ? -11.766 -5.097 18.327 1.00 81.75 119 THR A O 1
ATOM 920 N N . ALA A 1 120 ? -9.985 -5.235 19.675 1.00 79.12 120 ALA A N 1
ATOM 921 C CA . ALA A 1 120 ? -9.544 -6.536 19.181 1.00 79.12 120 ALA A CA 1
ATOM 922 C C . ALA A 1 120 ? -10.609 -7.629 19.380 1.00 79.12 120 ALA A C 1
ATOM 924 O O . ALA A 1 120 ? -10.806 -8.474 18.505 1.00 79.12 120 ALA A O 1
ATOM 925 N N . LEU A 1 121 ? -11.326 -7.606 20.509 1.00 79.12 121 LEU A N 1
ATOM 926 C CA . LEU A 1 121 ? -12.411 -8.551 20.770 1.00 79.12 121 LEU A CA 1
ATOM 927 C C . LEU A 1 121 ? -13.640 -8.298 19.902 1.00 79.12 121 LEU A C 1
ATOM 929 O O . LEU A 1 121 ? -14.242 -9.264 19.443 1.00 79.12 121 LEU A O 1
ATOM 933 N N . ARG A 1 122 ? -14.010 -7.041 19.644 1.00 83.19 122 ARG A N 1
ATOM 934 C CA . ARG A 1 122 ? -15.086 -6.724 18.694 1.00 83.19 122 ARG A CA 1
ATOM 935 C C . ARG A 1 122 ? -14.745 -7.207 17.294 1.00 83.19 122 ARG A C 1
ATOM 937 O O . ARG A 1 122 ? -15.571 -7.884 16.691 1.00 83.19 122 ARG A O 1
ATOM 944 N N . HIS A 1 123 ? -13.512 -6.979 16.844 1.00 82.19 123 HIS A N 1
ATOM 945 C CA . HIS A 1 123 ? -13.034 -7.476 15.558 1.00 82.19 123 HIS A CA 1
ATOM 946 C C . HIS A 1 123 ? -13.107 -9.007 15.469 1.00 82.19 123 HIS A C 1
ATOM 948 O O . HIS A 1 123 ? -13.641 -9.556 14.508 1.00 82.19 123 HIS A O 1
ATOM 954 N N . LEU A 1 124 ? -12.646 -9.712 16.511 1.00 79.06 124 LEU A N 1
ATOM 955 C CA . LEU A 1 124 ? -12.729 -11.174 16.592 1.00 79.06 124 LEU A CA 1
ATOM 956 C C . LEU A 1 124 ? -14.178 -11.686 16.549 1.00 79.06 124 LEU A C 1
ATOM 958 O O . LEU A 1 124 ? -14.441 -12.753 15.996 1.00 79.06 124 LEU A O 1
ATOM 962 N N . LEU A 1 125 ? -15.107 -10.948 17.156 1.00 80.31 125 LEU A N 1
ATOM 963 C CA . LEU A 1 125 ? -16.526 -11.294 17.215 1.00 80.31 125 LEU A CA 1
ATOM 964 C C . LEU A 1 125 ? -17.322 -10.814 15.989 1.00 80.31 125 LEU A C 1
ATOM 966 O O . LEU A 1 125 ? -18.485 -11.193 15.857 1.00 80.31 125 LEU A O 1
ATOM 970 N N . GLY A 1 126 ? -16.713 -10.027 15.096 1.00 80.00 126 GLY A N 1
ATOM 971 C CA . GLY A 1 126 ? -17.374 -9.434 13.932 1.00 80.00 126 GLY A CA 1
ATO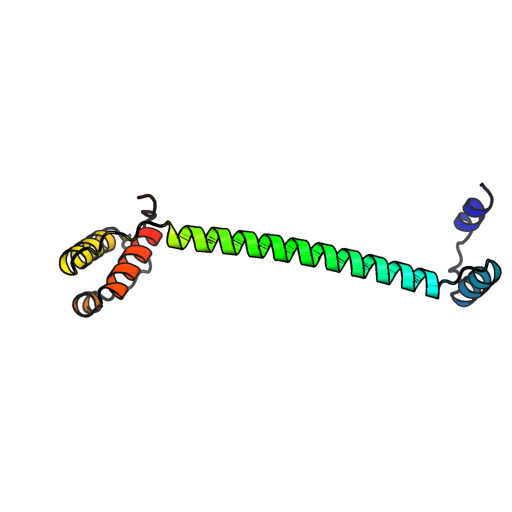M 972 C C . GLY A 1 126 ? -18.308 -8.263 14.262 1.00 80.00 126 GLY A C 1
ATOM 973 O O . GLY A 1 126 ? -19.180 -7.950 13.460 1.00 80.00 126 GLY A O 1
ATOM 974 N N . ASP A 1 127 ? -18.141 -7.616 15.419 1.00 75.81 127 ASP A N 1
ATOM 975 C CA . ASP A 1 127 ? -18.980 -6.502 15.894 1.00 75.81 127 ASP A CA 1
ATOM 976 C C . ASP A 1 127 ? -18.504 -5.113 15.394 1.00 75.81 127 ASP A C 1
ATOM 978 O O . ASP A 1 127 ? -18.897 -4.090 15.951 1.00 75.81 127 ASP A O 1
ATOM 982 N N . ASP A 1 128 ? -17.645 -5.042 14.370 1.00 61.78 128 ASP A N 1
ATOM 983 C CA . ASP A 1 128 ? -17.039 -3.786 13.876 1.00 61.78 128 ASP A CA 1
ATOM 984 C C . ASP A 1 128 ? -18.006 -2.863 13.094 1.00 61.78 128 ASP A C 1
ATOM 986 O O . ASP A 1 128 ? -17.595 -1.826 12.568 1.00 61.78 128 ASP A O 1
ATOM 990 N N . GLU A 1 129 ? -19.297 -3.198 13.033 1.00 44.09 129 GLU A N 1
ATOM 991 C CA . GLU A 1 129 ? -20.346 -2.362 12.441 1.00 44.09 129 GLU A CA 1
ATOM 992 C C . GLU A 1 129 ? -21.107 -1.587 13.533 1.00 44.09 129 GLU A C 1
ATOM 994 O O . GLU A 1 129 ? -22.136 -2.037 14.043 1.00 44.09 129 GLU A O 1
ATOM 999 N N . GLY A 1 130 ? -20.598 -0.404 13.898 1.00 41.59 130 GLY A N 1
ATOM 1000 C CA . GLY A 1 130 ? -21.254 0.530 14.824 1.00 41.59 130 GLY A CA 1
ATOM 1001 C C . GLY A 1 130 ? -20.624 1.913 14.848 1.00 41.59 130 GLY A C 1
ATOM 1002 O O . GLY A 1 130 ? -19.495 2.024 15.372 1.00 41.59 130 GLY A O 1
#

Secondary structure (DSSP, 8-state):
--HHHHHHHS--SPPPHHHHHHHHHHTT--HHHHHHHHHHHHHHHHHHHHHHHHHHHHHHHHHHHHHHHHS-PPP---HHHHHHHHHHHHTTS-TTS-----GGGTTT--HHHHHHHHHHHHHHHT----